Protein AF-X1SNV8-F1 (afdb_monomer_lite)

Radius of gyration: 23.09 Å; chains: 1; bounding box: 50×47×51 Å

Structure (mmCIF, N/CA/C/O backbone):
data_AF-X1SNV8-F1
#
_entry.id   AF-X1SNV8-F1
#
loop_
_atom_site.group_PDB
_atom_site.id
_atom_site.type_symbol
_atom_site.label_atom_id
_atom_site.label_alt_id
_atom_site.label_comp_id
_atom_site.label_asym_id
_atom_site.label_entity_id
_atom_site.label_seq_id
_atom_site.pdbx_PDB_ins_code
_atom_site.Cartn_x
_atom_site.Cartn_y
_atom_site.Cartn_z
_atom_site.occupancy
_atom_site.B_iso_or_equiv
_atom_site.auth_seq_id
_atom_site.auth_comp_id
_atom_site.auth_asym_id
_atom_site.auth_atom_id
_atom_site.pdbx_PDB_model_num
ATOM 1 N N . THR A 1 1 ? 17.019 1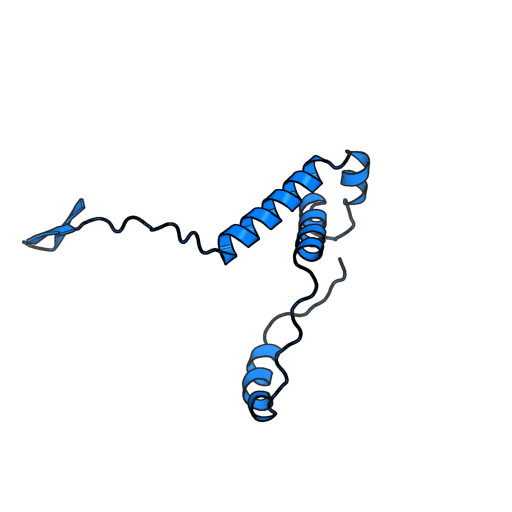6.147 -28.049 1.00 69.12 1 THR A N 1
ATOM 2 C CA . THR A 1 1 ?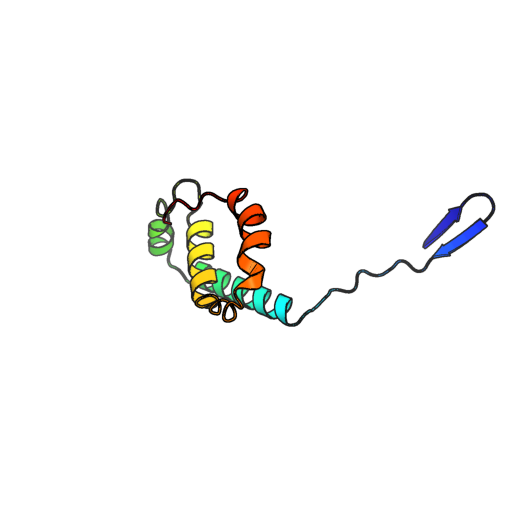 17.093 17.606 -27.820 1.00 69.12 1 THR A CA 1
ATOM 3 C C . THR A 1 1 ? 18.463 18.089 -28.194 1.00 69.12 1 THR A C 1
ATOM 5 O O . THR A 1 1 ? 19.438 17.396 -27.919 1.00 69.12 1 THR A O 1
ATOM 8 N N . PHE A 1 2 ? 18.535 19.250 -28.832 1.00 73.69 2 PHE A N 1
ATOM 9 C CA . PHE A 1 2 ? 19.805 19.869 -29.181 1.00 73.69 2 PHE A CA 1
ATOM 10 C C . PHE A 1 2 ? 20.383 20.547 -27.941 1.00 73.69 2 PHE A C 1
ATOM 12 O O . PHE A 1 2 ? 19.690 21.310 -27.272 1.00 73.69 2 PHE A O 1
ATOM 19 N N . GLN A 1 3 ? 21.623 20.214 -27.597 1.00 75.56 3 GLN A N 1
ATOM 20 C CA . GLN A 1 3 ? 22.382 20.905 -26.557 1.00 75.56 3 GLN A CA 1
ATOM 21 C C . GLN A 1 3 ? 23.566 21.595 -27.229 1.00 75.56 3 GLN A C 1
ATOM 23 O O . GLN A 1 3 ? 24.318 20.946 -27.959 1.00 75.56 3 GLN A O 1
ATOM 28 N N . LYS A 1 4 ? 23.739 22.897 -26.989 1.00 74.19 4 LYS A N 1
ATOM 29 C CA . LYS A 1 4 ? 24.966 23.597 -27.379 1.00 74.19 4 LYS A CA 1
ATOM 30 C C . LYS A 1 4 ? 26.029 23.385 -26.305 1.00 74.19 4 LYS A C 1
ATOM 32 O O . LYS A 1 4 ? 25.767 23.602 -25.124 1.00 74.19 4 LYS A O 1
ATOM 37 N N . ARG A 1 5 ? 27.217 22.939 -26.712 1.00 72.81 5 ARG A N 1
ATOM 38 C CA . ARG A 1 5 ? 28.422 22.878 -25.873 1.00 72.81 5 ARG A CA 1
ATOM 39 C C . ARG A 1 5 ? 29.537 23.609 -26.615 1.00 72.81 5 ARG A C 1
ATOM 41 O O . ARG A 1 5 ? 30.096 23.075 -27.569 1.00 72.81 5 ARG A O 1
ATOM 48 N N . GLY A 1 6 ? 29.816 24.847 -26.206 1.00 80.94 6 GLY A N 1
ATOM 49 C CA . GLY A 1 6 ? 30.729 25.733 -26.932 1.00 80.94 6 GLY A CA 1
ATOM 50 C C . GLY A 1 6 ? 30.250 25.986 -28.368 1.00 80.94 6 GLY A C 1
ATOM 51 O O . GLY A 1 6 ? 29.084 26.310 -28.587 1.00 80.94 6 GLY A O 1
ATOM 52 N N . GLN A 1 7 ? 31.142 25.791 -29.342 1.00 81.75 7 GLN A N 1
ATOM 53 C CA . GLN A 1 7 ? 30.865 25.936 -30.782 1.00 81.75 7 GLN A CA 1
ATOM 54 C C . GLN A 1 7 ? 30.098 24.740 -31.389 1.00 81.75 7 GLN A C 1
ATOM 56 O O . GLN A 1 7 ? 29.631 24.814 -32.522 1.00 81.75 7 GLN A O 1
ATOM 61 N N . LEU A 1 8 ? 29.932 23.632 -30.655 1.00 75.62 8 LEU A N 1
ATOM 62 C CA . LEU A 1 8 ? 29.312 22.411 -31.176 1.00 75.62 8 LEU A CA 1
ATOM 63 C C . LEU A 1 8 ? 27.837 22.313 -30.774 1.00 75.62 8 LEU A C 1
ATOM 65 O O . LEU A 1 8 ? 27.469 22.447 -29.602 1.00 75.62 8 LEU A O 1
ATOM 69 N N . THR A 1 9 ? 26.983 22.015 -31.755 1.00 82.31 9 THR A N 1
ATOM 70 C CA . THR A 1 9 ? 25.574 21.674 -31.521 1.00 82.31 9 THR A CA 1
ATOM 71 C C . THR A 1 9 ? 25.430 20.159 -31.546 1.00 82.31 9 THR A C 1
ATOM 73 O O . THR A 1 9 ? 25.514 19.538 -32.602 1.00 82.31 9 THR A O 1
ATOM 76 N N . ILE A 1 10 ? 25.226 19.551 -30.377 1.00 83.62 10 ILE A N 1
ATOM 77 C CA . ILE A 1 10 ? 25.144 18.096 -30.242 1.00 83.62 10 ILE A CA 1
ATOM 78 C C . ILE A 1 10 ? 23.671 17.690 -30.222 1.00 83.62 10 ILE A C 1
ATOM 80 O O . ILE A 1 10 ? 22.923 18.009 -29.289 1.00 83.62 10 ILE A O 1
ATOM 84 N N . ALA A 1 11 ? 23.255 16.948 -31.246 1.00 81.25 11 ALA A N 1
ATOM 85 C CA . ALA A 1 11 ? 21.964 16.279 -31.271 1.00 81.25 11 ALA A CA 1
ATOM 86 C C . ALA A 1 11 ? 22.019 15.051 -30.350 1.00 81.25 11 ALA A C 1
ATOM 88 O O . ALA A 1 11 ? 22.499 13.988 -30.735 1.00 81.25 11 ALA A O 1
ATOM 89 N N . ARG A 1 12 ? 21.548 15.182 -29.103 1.00 76.06 12 ARG A N 1
ATOM 90 C CA . ARG A 1 12 ? 21.424 14.038 -28.187 1.00 76.06 12 ARG A CA 1
ATOM 91 C C . ARG A 1 12 ? 20.013 13.464 -28.244 1.00 76.06 12 ARG A C 1
ATOM 93 O O . ARG A 1 12 ? 19.025 14.186 -28.046 1.00 76.06 12 ARG A O 1
ATOM 100 N N . LYS A 1 13 ? 19.910 12.149 -28.448 1.00 78.62 13 LYS A N 1
ATOM 101 C CA . LYS A 1 13 ? 18.679 11.408 -28.159 1.00 78.62 13 LYS A CA 1
ATOM 102 C C . LYS A 1 13 ? 18.473 11.468 -26.645 1.00 78.62 13 LYS A C 1
ATOM 104 O O . LYS A 1 13 ? 19.360 11.076 -25.892 1.00 78.62 13 LYS A O 1
ATOM 109 N N . LYS A 1 14 ? 17.345 12.029 -26.194 1.00 75.06 14 LYS A N 1
ATOM 110 C CA . LYS A 1 14 ? 16.999 12.000 -24.766 1.00 75.06 14 LYS A CA 1
ATOM 111 C C . LYS A 1 14 ? 16.927 10.525 -24.358 1.00 75.06 14 LYS A C 1
ATOM 113 O O . LYS A 1 14 ? 16.218 9.785 -25.046 1.00 75.06 14 LYS A O 1
ATOM 118 N N . PRO A 1 15 ? 17.640 10.079 -23.310 1.00 77.56 15 PRO A N 1
ATOM 119 C CA . PRO A 1 15 ? 17.375 8.764 -22.760 1.00 77.56 15 PRO A CA 1
ATOM 120 C C . PRO A 1 15 ? 15.932 8.798 -22.263 1.00 77.56 15 PRO A C 1
ATOM 122 O O . PRO A 1 15 ? 15.591 9.577 -21.377 1.00 77.56 15 PRO A O 1
ATOM 125 N N . ILE A 1 16 ? 15.066 8.028 -22.915 1.00 76.81 16 ILE A N 1
ATOM 126 C CA . ILE A 1 16 ? 13.722 7.785 -22.403 1.00 76.81 16 ILE A CA 1
ATOM 127 C C . ILE A 1 16 ? 13.947 6.918 -21.165 1.00 76.81 16 ILE A C 1
ATOM 129 O O . ILE A 1 16 ? 14.584 5.868 -21.313 1.00 76.81 16 ILE A O 1
ATOM 133 N N . PRO A 1 17 ? 13.506 7.338 -19.966 1.00 78.25 17 PRO A N 1
ATOM 134 C CA . PRO A 1 17 ? 13.541 6.470 -18.802 1.00 78.25 17 PRO A CA 1
ATOM 135 C C . PRO A 1 17 ? 12.794 5.189 -19.170 1.00 78.25 17 PRO A C 1
ATOM 137 O O . PRO A 1 17 ? 11.592 5.214 -19.427 1.00 78.25 17 PRO A O 1
ATOM 140 N N . LYS A 1 18 ? 13.522 4.080 -19.311 1.00 72.31 18 LYS A N 1
ATOM 141 C CA . LYS A 1 18 ? 12.881 2.780 -19.472 1.00 72.31 18 LYS A CA 1
ATOM 142 C C . LYS A 1 18 ? 12.252 2.480 -18.128 1.00 72.31 18 LYS A C 1
ATOM 144 O O . LYS A 1 18 ? 12.991 2.386 -17.155 1.00 72.31 18 LYS A O 1
ATOM 149 N N . ASP A 1 19 ? 10.931 2.343 -18.078 1.00 68.62 19 ASP A N 1
ATOM 150 C CA . ASP A 1 19 ? 10.279 1.765 -16.910 1.00 68.62 19 ASP A CA 1
ATOM 151 C C . ASP A 1 19 ? 10.915 0.394 -16.660 1.00 68.62 19 ASP A C 1
ATOM 153 O O . ASP A 1 19 ? 10.765 -0.506 -17.499 1.00 68.62 19 ASP A O 1
ATOM 157 N N . PRO A 1 20 ? 11.640 0.200 -15.546 1.00 65.75 20 PRO A N 1
ATOM 158 C CA . PRO A 1 20 ? 12.055 -1.126 -15.166 1.00 65.75 20 PRO A CA 1
ATOM 159 C C . PRO A 1 20 ? 10.779 -1.805 -14.672 1.00 65.75 20 PRO A C 1
ATOM 161 O O . PRO A 1 20 ? 10.370 -1.674 -13.528 1.00 65.75 20 PRO A O 1
ATOM 164 N N . LYS A 1 21 ? 10.065 -2.488 -15.561 1.00 73.12 21 LYS A N 1
ATOM 165 C CA . LYS A 1 21 ? 9.008 -3.422 -15.166 1.00 73.12 21 LYS A CA 1
ATOM 166 C C . LYS A 1 21 ? 9.677 -4.714 -14.715 1.00 73.12 21 LYS A C 1
ATOM 168 O O . LYS A 1 21 ? 9.457 -5.761 -15.318 1.00 73.12 21 LYS A O 1
ATOM 173 N N . SER A 1 22 ? 10.572 -4.630 -13.728 1.00 84.12 22 SER A N 1
ATOM 174 C CA . SER A 1 22 ? 11.178 -5.848 -13.211 1.00 84.12 22 SER A CA 1
ATOM 175 C C . SER A 1 22 ? 10.056 -6.712 -12.624 1.00 84.12 22 SER A C 1
ATOM 177 O O . SER A 1 22 ? 9.112 -6.173 -12.031 1.00 84.12 22 SER A O 1
ATOM 179 N N . PRO A 1 23 ? 10.111 -8.039 -12.798 1.00 85.12 23 PRO A N 1
ATOM 180 C CA . PRO A 1 23 ? 9.069 -8.923 -12.287 1.00 85.12 23 PRO A CA 1
ATOM 181 C C . PRO A 1 23 ? 8.875 -8.751 -10.772 1.00 85.12 23 PRO A C 1
ATOM 183 O O . PRO A 1 23 ? 7.742 -8.699 -10.304 1.00 85.12 23 PRO A O 1
ATOM 186 N N . ALA A 1 24 ? 9.961 -8.529 -10.021 1.00 82.44 24 ALA A N 1
ATOM 187 C CA . ALA A 1 24 ? 9.909 -8.247 -8.586 1.00 82.44 24 ALA A CA 1
ATOM 188 C C . ALA A 1 24 ? 9.151 -6.946 -8.255 1.00 82.44 24 ALA A C 1
ATOM 190 O O . ALA A 1 24 ? 8.332 -6.912 -7.339 1.00 82.44 24 ALA A O 1
ATOM 191 N N . GLN A 1 25 ? 9.371 -5.873 -9.021 1.00 84.81 25 GLN A N 1
ATOM 192 C CA . GLN A 1 25 ? 8.651 -4.610 -8.825 1.00 84.81 25 GLN A CA 1
ATOM 193 C C . GLN A 1 25 ? 7.165 -4.731 -9.176 1.00 84.81 25 GLN A C 1
ATOM 195 O O . GLN A 1 25 ? 6.334 -4.106 -8.518 1.00 84.81 25 GLN A O 1
ATOM 200 N N . LEU A 1 26 ? 6.817 -5.524 -10.194 1.00 88.56 26 LEU A N 1
ATOM 201 C CA . LEU A 1 26 ? 5.421 -5.803 -10.535 1.00 88.56 26 LEU A CA 1
ATOM 202 C C . LEU A 1 26 ? 4.720 -6.607 -9.436 1.00 88.56 26 LEU A C 1
ATOM 204 O O . LEU A 1 26 ? 3.616 -6.233 -9.049 1.00 88.56 26 LEU A O 1
ATOM 208 N N . ALA A 1 27 ? 5.376 -7.635 -8.893 1.00 87.69 27 ALA A N 1
ATOM 209 C CA . ALA A 1 27 ? 4.853 -8.411 -7.771 1.00 87.69 27 ALA A CA 1
ATOM 210 C C . ALA A 1 27 ? 4.593 -7.519 -6.546 1.00 87.69 27 ALA A C 1
ATOM 212 O O . ALA A 1 27 ? 3.489 -7.517 -6.006 1.00 87.69 27 ALA A O 1
ATOM 213 N N . GLN A 1 28 ? 5.552 -6.662 -6.177 1.00 86.81 28 GLN A N 1
ATOM 214 C CA . GLN A 1 28 ? 5.379 -5.731 -5.057 1.00 86.81 28 GLN A CA 1
ATOM 215 C C . GLN A 1 28 ? 4.224 -4.744 -5.283 1.00 86.81 28 GLN A C 1
ATOM 217 O O . GLN A 1 28 ? 3.474 -4.433 -4.356 1.00 86.81 28 GLN A O 1
ATOM 222 N N . ARG A 1 29 ? 4.063 -4.239 -6.514 1.00 90.50 29 ARG A N 1
ATOM 223 C CA . ARG A 1 29 ? 2.937 -3.360 -6.871 1.00 90.50 29 ARG A CA 1
ATOM 224 C C . ARG A 1 29 ? 1.600 -4.079 -6.752 1.00 90.50 29 ARG A C 1
ATOM 226 O O . ARG A 1 29 ? 0.637 -3.441 -6.341 1.00 90.50 29 ARG A O 1
ATOM 233 N N . GLN A 1 30 ? 1.539 -5.359 -7.116 1.00 91.38 30 GLN A N 1
ATOM 234 C CA . GLN A 1 30 ? 0.317 -6.144 -6.989 1.00 91.38 30 GLN A CA 1
ATOM 235 C C . GLN A 1 30 ? -0.062 -6.318 -5.518 1.00 91.38 30 GLN A C 1
ATOM 237 O O . GLN A 1 30 ? -1.162 -5.941 -5.143 1.00 91.38 30 GLN A O 1
ATOM 242 N N . ILE A 1 31 ? 0.891 -6.709 -4.669 1.00 91.31 31 ILE A N 1
ATOM 243 C CA . ILE A 1 31 ? 0.675 -6.846 -3.219 1.00 91.31 31 ILE A CA 1
ATOM 244 C C . ILE A 1 31 ? 0.163 -5.540 -2.600 1.00 91.31 31 ILE A C 1
ATOM 246 O O . ILE A 1 31 ? -0.755 -5.543 -1.783 1.00 91.31 31 ILE A O 1
ATOM 250 N N . TYR A 1 32 ? 0.741 -4.402 -2.997 1.00 92.12 32 TYR A N 1
ATOM 251 C CA . TYR A 1 32 ? 0.283 -3.104 -2.508 1.00 92.12 32 TYR A CA 1
ATOM 252 C C . TYR A 1 32 ? -1.155 -2.797 -2.943 1.00 92.12 32 TYR A C 1
ATOM 254 O O . TYR A 1 32 ? -1.932 -2.288 -2.141 1.00 92.12 32 TYR A O 1
ATOM 262 N N . ARG A 1 33 ? -1.517 -3.107 -4.196 1.00 94.75 33 ARG A N 1
ATOM 263 C CA . ARG A 1 33 ? -2.890 -2.937 -4.698 1.00 94.75 33 ARG A CA 1
ATOM 264 C C . ARG A 1 33 ? -3.868 -3.813 -3.931 1.00 94.75 33 ARG A C 1
ATOM 266 O O . ARG A 1 33 ? -4.852 -3.287 -3.433 1.00 94.75 33 ARG A O 1
ATOM 273 N N . ASP A 1 34 ? -3.540 -5.086 -3.744 1.00 93.62 34 ASP A N 1
ATOM 274 C CA . ASP A 1 34 ? -4.390 -6.032 -3.019 1.00 93.62 34 ASP A CA 1
ATOM 275 C C . ASP A 1 34 ? -4.627 -5.569 -1.567 1.00 93.62 34 ASP A C 1
ATOM 277 O O . ASP A 1 34 ? -5.737 -5.662 -1.042 1.00 93.62 34 ASP A O 1
ATOM 281 N N . ALA A 1 35 ? -3.606 -4.995 -0.920 1.00 93.12 35 ALA A N 1
ATOM 282 C CA . ALA A 1 35 ? -3.741 -4.402 0.410 1.00 93.12 35 ALA A CA 1
ATOM 283 C C . ALA A 1 35 ? -4.642 -3.151 0.418 1.00 93.12 35 ALA A C 1
ATOM 285 O O . ALA A 1 35 ? -5.449 -2.982 1.334 1.00 93.12 35 ALA A O 1
ATOM 286 N N . VAL A 1 36 ? -4.542 -2.286 -0.597 1.00 95.38 36 VAL A N 1
ATOM 287 C CA . VAL A 1 36 ? -5.424 -1.114 -0.745 1.00 95.38 36 VAL A CA 1
ATOM 288 C C . VAL A 1 36 ? -6.873 -1.547 -0.978 1.00 95.38 36 VAL A C 1
ATOM 290 O O . VAL A 1 36 ? -7.778 -1.019 -0.331 1.00 95.38 36 VAL A O 1
ATOM 293 N N . ASP A 1 37 ? -7.100 -2.537 -1.836 1.00 96.00 37 ASP A N 1
ATOM 294 C CA . ASP A 1 37 ? -8.436 -3.070 -2.111 1.00 96.00 37 ASP A CA 1
ATOM 295 C C . ASP A 1 37 ? -9.055 -3.675 -0.843 1.00 96.00 37 ASP A C 1
ATOM 297 O O . ASP A 1 37 ? -10.213 -3.398 -0.521 1.00 96.00 37 ASP A O 1
ATOM 301 N N . ALA A 1 38 ? -8.259 -4.398 -0.048 1.00 94.12 38 ALA A N 1
ATOM 302 C CA . ALA A 1 38 ? -8.683 -4.901 1.256 1.00 94.12 38 ALA A CA 1
ATOM 303 C C . ALA A 1 38 ? -9.063 -3.769 2.228 1.00 94.12 38 ALA A C 1
ATOM 305 O O . ALA A 1 38 ? -10.074 -3.874 2.920 1.00 94.12 38 ALA A O 1
ATOM 306 N N . TRP A 1 39 ? -8.313 -2.660 2.259 1.00 94.06 39 TRP A N 1
ATOM 307 C CA . TRP A 1 39 ? -8.685 -1.491 3.068 1.00 94.06 39 TRP A CA 1
ATOM 308 C C . TRP A 1 39 ? -10.015 -0.886 2.614 1.00 94.06 39 TRP A C 1
ATOM 310 O O . TRP A 1 39 ? -10.845 -0.498 3.439 1.00 94.06 39 TRP A O 1
ATOM 320 N N . HIS A 1 40 ? -10.246 -0.788 1.306 1.00 95.00 40 HIS A N 1
ATOM 321 C CA . HIS A 1 40 ? -11.504 -0.261 0.785 1.00 95.00 40 HIS A CA 1
ATOM 322 C C . HIS A 1 40 ? -12.692 -1.178 1.085 1.00 95.00 40 HIS A C 1
ATOM 324 O O . HIS A 1 40 ? -13.768 -0.652 1.370 1.00 95.00 40 HIS A O 1
ATOM 330 N N . ALA A 1 41 ? -12.478 -2.494 1.120 1.00 95.44 41 ALA A N 1
ATOM 331 C CA . ALA A 1 41 ? -13.489 -3.481 1.489 1.00 95.44 41 ALA A CA 1
ATOM 332 C C . ALA A 1 41 ? -13.896 -3.435 2.977 1.00 95.44 41 ALA A C 1
ATOM 334 O O . ALA A 1 41 ? -15.006 -3.848 3.304 1.00 95.44 41 ALA A O 1
ATOM 335 N N . LEU A 1 42 ? -13.045 -2.911 3.871 1.00 93.25 42 LEU A N 1
ATOM 336 C CA . LEU A 1 42 ? -13.381 -2.778 5.293 1.00 93.25 42 LEU A CA 1
ATOM 337 C C . LEU A 1 42 ? -14.537 -1.798 5.532 1.00 93.25 42 LEU A C 1
ATOM 339 O O . LEU A 1 42 ? -14.586 -0.688 4.974 1.00 93.25 42 LEU A O 1
ATOM 343 N N . SER A 1 43 ? -15.411 -2.171 6.461 1.00 94.69 43 SER A N 1
ATOM 344 C CA . SER A 1 43 ? -16.480 -1.318 6.971 1.00 94.69 43 SER A CA 1
ATOM 345 C C . SER A 1 43 ? -15.930 -0.132 7.783 1.00 94.69 43 SER A C 1
ATOM 347 O O . SER A 1 43 ? -14.799 -0.165 8.279 1.00 94.69 43 SER A O 1
ATOM 349 N N . PRO A 1 44 ? -16.718 0.944 7.967 1.00 92.62 44 PRO A N 1
ATOM 350 C CA . PRO A 1 44 ? -16.304 2.081 8.788 1.00 92.62 44 PRO A CA 1
ATOM 351 C C . PRO A 1 44 ? -15.971 1.699 10.239 1.00 92.62 44 PRO A C 1
ATOM 353 O O . PRO A 1 44 ? -15.034 2.249 10.808 1.00 92.62 44 PRO A O 1
ATOM 356 N N . ALA A 1 45 ? -16.698 0.735 10.817 1.00 91.25 45 ALA A N 1
ATOM 357 C CA . ALA A 1 45 ? -16.460 0.255 12.178 1.00 91.25 45 ALA A CA 1
ATOM 358 C C . ALA A 1 45 ? -15.104 -0.456 12.308 1.00 91.25 45 ALA A C 1
ATOM 360 O O . ALA A 1 45 ? -14.350 -0.188 13.241 1.00 91.25 45 ALA A O 1
ATOM 361 N N . GLU A 1 46 ? -14.750 -1.305 11.340 1.00 90.62 46 GLU A N 1
ATOM 362 C CA . GLU A 1 46 ? -13.445 -1.975 11.323 1.00 90.62 46 GLU A CA 1
ATOM 363 C C . GLU A 1 46 ? -12.308 -0.974 11.123 1.00 90.62 46 GLU A C 1
ATOM 365 O O . GLU A 1 46 ? -11.279 -1.069 11.784 1.00 90.62 46 GLU A O 1
ATOM 370 N N . LYS A 1 47 ? -12.498 0.034 10.264 1.00 91.75 47 LYS A N 1
ATOM 371 C CA . LYS A 1 47 ? -11.516 1.114 10.074 1.00 91.75 47 LYS A CA 1
ATOM 372 C C . LYS A 1 47 ? -11.274 1.909 11.356 1.00 91.75 47 LYS A C 1
ATOM 374 O O . LYS A 1 47 ? -10.140 2.317 11.604 1.00 91.75 47 LYS A O 1
ATOM 379 N N . GLU A 1 48 ? -12.308 2.112 12.168 1.00 91.06 48 GLU A N 1
ATOM 380 C CA . GLU A 1 48 ? -12.185 2.786 13.461 1.00 91.06 48 GLU A CA 1
ATOM 381 C C . GLU A 1 48 ? -11.455 1.915 14.491 1.00 91.06 48 GLU A C 1
ATOM 383 O O . GLU A 1 48 ? -10.649 2.440 15.252 1.00 91.06 48 GLU A O 1
ATOM 388 N N . ALA A 1 49 ? -11.625 0.588 14.451 1.00 90.44 49 ALA A N 1
ATOM 389 C CA . ALA A 1 49 ? -10.860 -0.337 15.294 1.00 90.44 49 ALA A CA 1
ATOM 390 C C . ALA A 1 49 ? -9.342 -0.260 15.045 1.00 90.44 49 ALA A C 1
ATOM 392 O O . ALA A 1 49 ? -8.552 -0.550 15.940 1.00 90.44 49 ALA A O 1
ATOM 393 N N . TRP A 1 50 ? -8.926 0.177 13.853 1.00 88.88 50 TRP A N 1
ATOM 394 C CA . TRP A 1 50 ? -7.519 0.431 13.538 1.00 88.88 50 TRP A CA 1
ATOM 395 C C . TRP A 1 50 ? -6.996 1.774 14.069 1.00 88.88 50 TRP A C 1
ATOM 397 O O . TRP A 1 50 ? -5.782 2.005 14.047 1.00 88.88 50 TRP A O 1
ATOM 407 N N . ARG A 1 51 ? -7.854 2.679 14.565 1.00 88.88 51 ARG A N 1
ATOM 408 C CA . ARG A 1 51 ? -7.375 3.897 15.234 1.00 88.88 51 ARG A CA 1
ATOM 409 C C . ARG A 1 51 ? -6.772 3.553 16.587 1.00 88.88 51 ARG A C 1
ATOM 411 O O . ARG A 1 51 ? -7.362 2.845 17.389 1.00 88.88 51 ARG A O 1
ATOM 418 N N . GLY A 1 52 ? -5.589 4.100 16.855 1.00 81.44 52 GLY A N 1
ATOM 419 C CA . GLY A 1 52 ? -4.909 3.910 18.136 1.00 81.44 52 GLY A CA 1
ATOM 420 C C . GLY A 1 52 ? -4.197 2.565 18.290 1.00 81.44 52 GLY A C 1
ATOM 421 O O . GLY A 1 52 ? -3.499 2.396 19.282 1.00 81.44 52 GLY A O 1
ATOM 422 N N . VAL A 1 53 ? -4.287 1.657 17.304 1.00 85.50 53 VAL A N 1
ATOM 423 C CA . VAL A 1 53 ? -3.506 0.404 17.289 1.00 85.50 53 VAL A CA 1
ATOM 424 C C . VAL A 1 53 ? -2.014 0.698 17.334 1.00 85.50 53 VAL A C 1
ATOM 426 O O . VAL A 1 53 ? -1.296 0.040 18.073 1.00 85.50 53 VAL A O 1
ATOM 429 N N . CYS A 1 54 ? -1.562 1.707 16.580 1.00 80.31 54 CYS A N 1
ATOM 430 C CA . CYS A 1 54 ? -0.189 2.184 16.635 1.00 80.31 54 CYS A CA 1
ATOM 431 C C . CYS A 1 54 ? -0.127 3.669 16.987 1.00 80.31 54 CYS A C 1
ATOM 433 O O . CYS A 1 54 ? -0.685 4.485 16.244 1.00 80.31 54 CYS A O 1
ATOM 435 N N . PRO A 1 55 ? 0.581 4.059 18.065 1.00 83.81 55 PRO A N 1
ATOM 436 C CA . PRO A 1 55 ? 0.800 5.465 18.352 1.00 83.81 55 PRO A CA 1
ATOM 437 C C . PRO A 1 55 ? 1.616 6.096 17.217 1.00 83.81 55 PRO A C 1
ATOM 439 O O . PRO A 1 55 ? 2.588 5.521 16.728 1.00 83.81 55 PRO A O 1
ATOM 442 N N . GLY A 1 56 ? 1.197 7.280 16.772 1.00 84.75 56 GLY A N 1
ATOM 443 C CA . GLY A 1 56 ? 1.896 8.050 15.738 1.00 84.75 56 GLY A CA 1
ATOM 444 C C . GLY A 1 56 ? 1.619 7.638 14.287 1.00 84.75 56 GLY A C 1
ATOM 445 O O . GLY A 1 56 ? 2.103 8.314 13.382 1.00 84.75 56 GLY A O 1
ATOM 446 N N . LEU A 1 57 ? 0.822 6.593 14.040 1.00 86.75 57 LEU A N 1
ATOM 447 C CA . LEU A 1 57 ? 0.375 6.221 12.695 1.00 86.75 57 LEU A CA 1
ATOM 448 C C . LEU A 1 57 ? -1.134 6.408 12.547 1.00 86.75 57 LEU A C 1
ATOM 450 O O . LEU A 1 57 ? -1.913 6.239 13.484 1.00 86.75 57 LEU A O 1
ATOM 454 N N . THR A 1 58 ? -1.558 6.737 11.331 1.00 91.62 58 THR A N 1
ATOM 455 C CA . THR A 1 58 ? -2.980 6.709 10.969 1.00 91.62 58 THR A CA 1
ATOM 456 C C . THR A 1 58 ? -3.479 5.263 10.887 1.00 91.62 58 THR A C 1
ATOM 458 O O . THR A 1 58 ? -2.704 4.352 10.587 1.00 91.62 58 THR A O 1
ATOM 461 N N . ALA A 1 59 ? -4.784 5.046 11.080 1.00 91.00 59 ALA A N 1
ATOM 462 C CA . ALA A 1 59 ? -5.407 3.722 10.963 1.00 91.00 59 ALA A CA 1
ATOM 463 C C . ALA A 1 59 ? -5.089 3.029 9.625 1.00 91.00 59 ALA A C 1
ATOM 465 O O . ALA A 1 59 ? -4.762 1.846 9.594 1.00 91.00 59 ALA A O 1
ATOM 466 N N . TYR A 1 60 ? -5.091 3.796 8.529 1.00 91.56 60 TYR A N 1
ATOM 467 C CA . TYR A 1 60 ? -4.696 3.309 7.207 1.00 91.56 60 TYR A CA 1
ATOM 468 C C . TYR A 1 60 ? -3.250 2.802 7.188 1.00 91.56 60 TYR A C 1
ATOM 470 O O . TYR A 1 60 ? -2.984 1.710 6.701 1.00 91.56 60 TYR A O 1
ATOM 478 N N . GLN A 1 61 ? -2.303 3.567 7.735 1.00 91.06 61 GLN A N 1
ATOM 479 C CA . GLN A 1 61 ? -0.891 3.174 7.750 1.00 91.06 61 GLN A CA 1
ATOM 480 C C . GLN A 1 61 ? -0.653 1.921 8.597 1.00 91.06 61 GLN A C 1
ATOM 482 O O . GLN A 1 61 ? 0.114 1.051 8.182 1.00 91.06 61 GLN A O 1
ATOM 487 N N . ALA A 1 62 ? -1.324 1.814 9.747 1.00 91.00 62 ALA A N 1
ATOM 488 C CA . ALA A 1 62 ? -1.267 0.627 10.596 1.00 91.00 62 ALA A CA 1
ATOM 489 C C . ALA A 1 62 ? -1.804 -0.607 9.851 1.00 91.00 62 ALA A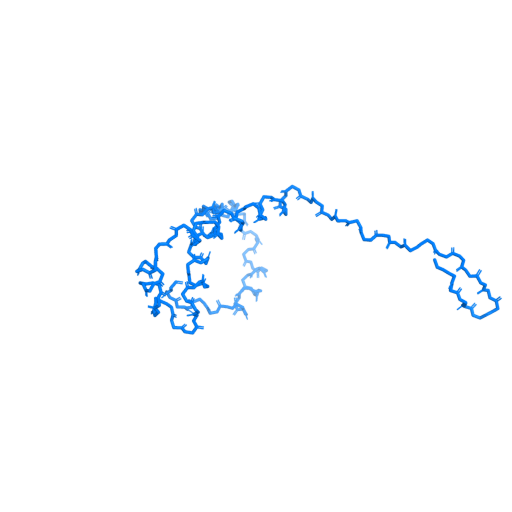 C 1
ATOM 491 O O . ALA A 1 62 ? -1.105 -1.617 9.748 1.00 91.00 62 ALA A O 1
ATOM 492 N N . PHE A 1 63 ? -2.983 -0.488 9.234 1.00 93.56 63 PHE A N 1
ATOM 493 C CA . PHE A 1 63 ? -3.579 -1.562 8.443 1.00 93.56 63 PHE A CA 1
ATOM 494 C C . PHE A 1 63 ? -2.704 -1.972 7.254 1.00 93.56 63 PHE A C 1
ATOM 496 O O . PHE A 1 63 ? -2.441 -3.155 7.057 1.00 93.56 63 PHE A O 1
ATOM 503 N N . MET A 1 64 ? -2.207 -1.010 6.474 1.00 92.81 64 MET A N 1
ATOM 504 C CA . MET A 1 64 ? -1.367 -1.296 5.309 1.00 92.81 64 MET A CA 1
ATOM 505 C C . MET A 1 64 ? -0.092 -2.036 5.707 1.00 92.81 64 MET A C 1
ATOM 507 O O . MET A 1 64 ? 0.310 -2.979 5.029 1.00 92.81 64 MET A O 1
ATOM 511 N N . ARG A 1 65 ? 0.540 -1.652 6.820 1.00 88.56 65 ARG A N 1
ATOM 512 C CA . ARG A 1 65 ? 1.740 -2.325 7.329 1.00 88.56 65 ARG A CA 1
ATOM 513 C C . ARG A 1 65 ? 1.447 -3.768 7.738 1.00 88.56 65 ARG A C 1
ATOM 515 O O . ARG A 1 65 ? 2.223 -4.657 7.388 1.00 88.56 65 ARG A O 1
ATOM 522 N N . PHE A 1 66 ? 0.331 -3.990 8.432 1.00 90.75 66 PHE A N 1
ATOM 523 C CA . PHE A 1 66 ? -0.145 -5.322 8.793 1.00 90.75 66 PHE A CA 1
ATOM 524 C C . PHE A 1 66 ? -0.418 -6.168 7.541 1.00 90.75 66 PHE A C 1
ATOM 526 O O . PHE A 1 66 ? 0.158 -7.245 7.385 1.00 90.75 66 PHE A O 1
ATOM 533 N N . LYS A 1 67 ? -1.216 -5.648 6.602 1.00 92.50 67 LYS A N 1
ATOM 534 C CA . LYS A 1 67 ? -1.687 -6.415 5.446 1.00 92.50 67 LYS A CA 1
ATOM 535 C C . LYS A 1 67 ? -0.582 -6.732 4.445 1.00 92.50 67 LYS A C 1
ATOM 537 O O . LYS A 1 67 ? -0.517 -7.844 3.935 1.00 92.50 67 LYS A O 1
ATOM 542 N N . ILE A 1 68 ? 0.335 -5.793 4.206 1.00 90.88 68 ILE A N 1
ATOM 543 C CA . ILE A 1 68 ? 1.514 -6.039 3.367 1.00 90.88 68 ILE A CA 1
ATOM 544 C C . ILE A 1 68 ? 2.375 -7.147 3.989 1.00 90.88 68 ILE A C 1
ATOM 546 O O . ILE A 1 68 ? 2.799 -8.055 3.283 1.00 90.88 68 ILE A O 1
ATOM 550 N N . ARG A 1 69 ? 2.603 -7.128 5.309 1.00 88.25 69 ARG A N 1
ATOM 551 C CA . ARG A 1 69 ? 3.383 -8.180 5.979 1.00 88.25 69 ARG A CA 1
ATOM 552 C C . ARG A 1 69 ? 2.710 -9.551 5.893 1.00 88.25 69 ARG A C 1
ATOM 554 O O . ARG A 1 69 ? 3.400 -10.539 5.674 1.00 88.25 69 ARG A O 1
ATOM 561 N N . GLU A 1 70 ? 1.390 -9.598 6.046 1.00 88.19 70 GLU A N 1
ATOM 562 C CA . GLU A 1 70 ? 0.597 -10.823 5.896 1.00 88.19 70 GLU A CA 1
ATOM 563 C C . GLU A 1 70 ? 0.737 -11.417 4.483 1.00 88.19 70 GLU A C 1
ATOM 565 O O . GLU A 1 70 ? 0.975 -12.613 4.341 1.00 88.19 70 GLU A O 1
ATOM 570 N N . LEU A 1 71 ? 0.665 -10.579 3.442 1.00 86.31 71 LEU A N 1
ATOM 571 C CA . LEU A 1 71 ? 0.744 -11.006 2.039 1.00 86.31 71 LEU A CA 1
ATOM 572 C C . LEU A 1 71 ? 2.159 -11.403 1.582 1.00 86.31 71 LEU A C 1
ATOM 574 O O . LEU A 1 71 ? 2.292 -12.212 0.666 1.00 86.31 71 LEU A O 1
ATOM 578 N N . LEU A 1 72 ? 3.215 -10.844 2.186 1.00 80.94 72 LEU A N 1
ATOM 579 C CA . LEU A 1 72 ? 4.607 -11.179 1.849 1.00 80.94 72 LEU A CA 1
ATOM 580 C C . LEU A 1 72 ? 5.109 -12.484 2.493 1.00 80.94 72 LEU A C 1
ATOM 582 O O . LEU A 1 72 ? 6.126 -13.014 2.046 1.00 80.94 72 LEU A O 1
ATOM 586 N N . GLY A 1 73 ? 4.415 -13.012 3.506 1.00 71.44 73 GLY A N 1
ATOM 587 C CA . GLY A 1 73 ? 4.862 -14.187 4.258 1.00 71.44 73 GLY A CA 1
ATOM 588 C C . GLY A 1 73 ? 6.100 -13.922 5.137 1.00 71.44 73 GLY A C 1
ATOM 589 O O . GLY A 1 73 ? 6.635 -12.808 5.165 1.00 71.44 73 GLY A O 1
ATOM 590 N N . P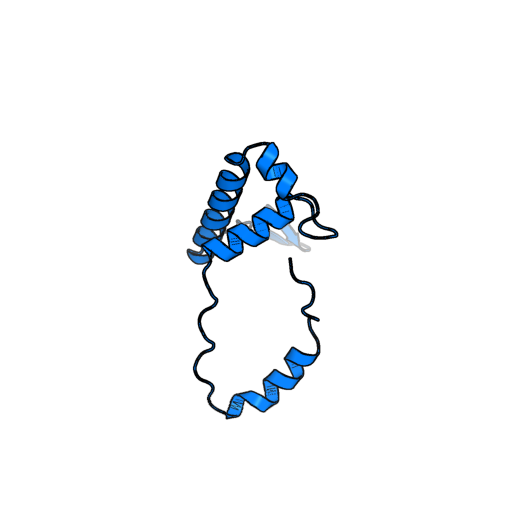RO A 1 74 ? 6.554 -14.919 5.923 1.00 68.56 74 PRO A N 1
ATOM 591 C CA . PRO A 1 74 ? 7.780 -14.791 6.706 1.00 68.56 74 PRO A CA 1
ATOM 592 C C . PRO A 1 74 ? 8.984 -14.598 5.770 1.00 68.56 74 PRO A C 1
ATOM 594 O O . PRO A 1 74 ? 9.018 -15.200 4.694 1.00 68.56 74 PRO A O 1
ATOM 597 N N . PRO A 1 75 ? 9.983 -13.778 6.154 1.00 65.38 75 PRO A N 1
ATOM 598 C CA . PRO A 1 75 ? 11.203 -13.672 5.367 1.00 65.38 75 PRO A CA 1
ATOM 599 C C . PRO A 1 75 ? 11.831 -15.067 5.219 1.00 65.38 75 PRO A C 1
ATOM 601 O O . PRO A 1 75 ? 11.750 -15.860 6.166 1.00 65.38 75 PRO A O 1
ATOM 604 N N . PRO A 1 76 ? 12.444 -15.388 4.064 1.00 64.75 76 PRO A N 1
ATOM 605 C CA . PRO A 1 76 ? 13.184 -16.635 3.934 1.00 64.75 76 PRO A CA 1
ATOM 606 C C . PRO A 1 76 ? 14.227 -16.714 5.061 1.00 64.75 76 PRO A C 1
ATOM 608 O O . PRO A 1 76 ? 14.799 -15.675 5.418 1.00 64.75 76 PRO A O 1
ATOM 611 N N . PRO A 1 77 ? 14.458 -17.906 5.646 1.00 68.00 77 PRO A N 1
ATOM 612 C CA . PRO A 1 77 ? 15.521 -18.067 6.625 1.00 68.00 77 PRO A CA 1
ATOM 613 C C . PRO A 1 77 ? 16.836 -17.576 6.003 1.00 68.00 77 PRO A C 1
ATOM 615 O O . PRO A 1 77 ? 17.040 -17.762 4.796 1.00 68.00 77 PRO A O 1
ATOM 618 N N . PRO A 1 78 ? 17.702 -16.905 6.782 1.00 72.81 78 PRO A N 1
ATOM 619 C CA . PRO A 1 78 ? 19.015 -16.524 6.287 1.00 72.81 78 PRO A CA 1
ATOM 620 C C . PRO A 1 78 ? 19.711 -17.772 5.716 1.00 72.81 78 PRO A C 1
ATOM 622 O O . PRO A 1 78 ? 19.544 -18.856 6.285 1.00 72.81 78 PRO A O 1
ATOM 625 N N . PRO A 1 79 ? 20.429 -17.655 4.582 1.00 69.38 79 PRO A N 1
ATOM 626 C CA . PRO A 1 79 ? 21.203 -18.772 4.049 1.00 69.38 79 PRO A CA 1
ATOM 627 C C . PRO A 1 79 ? 22.106 -19.311 5.164 1.00 69.38 79 PRO A C 1
ATOM 629 O O . PRO A 1 79 ? 22.664 -18.515 5.919 1.00 69.38 79 PRO A O 1
ATOM 632 N N . GLU A 1 80 ? 22.189 -20.638 5.306 1.00 56.22 80 GLU A N 1
ATOM 633 C CA . GLU A 1 80 ? 23.008 -21.287 6.335 1.00 56.22 80 GLU A CA 1
ATOM 634 C C . GLU A 1 80 ? 24.396 -20.635 6.409 1.00 56.22 80 GLU A C 1
ATOM 636 O O . GLU A 1 80 ? 25.101 -20.500 5.409 1.00 56.22 80 GLU A O 1
ATOM 641 N N . TYR A 1 81 ? 24.736 -20.160 7.605 1.00 44.47 81 TYR A N 1
ATOM 642 C CA . TYR A 1 81 ? 25.915 -19.353 7.877 1.00 44.47 81 TYR A CA 1
ATOM 643 C C . TYR A 1 81 ? 27.188 -20.198 7.751 1.00 44.47 81 TYR A C 1
ATOM 645 O O . TYR A 1 81 ? 27.416 -21.093 8.562 1.00 44.47 81 TYR A O 1
ATOM 653 N N . THR A 1 82 ? 28.065 -19.880 6.799 1.00 53.12 82 THR A N 1
ATOM 654 C CA . THR A 1 82 ? 29.479 -20.272 6.882 1.00 53.12 82 THR A CA 1
ATOM 655 C C . THR A 1 82 ? 30.182 -19.283 7.816 1.00 53.12 82 THR A C 1
ATOM 657 O O . THR A 1 82 ? 30.136 -18.073 7.597 1.00 53.12 82 THR A O 1
ATOM 660 N N . GLU A 1 83 ? 30.805 -19.790 8.881 1.00 54.66 83 GLU A N 1
ATOM 661 C CA . GLU A 1 83 ? 31.270 -19.054 10.076 1.00 54.66 83 GLU A CA 1
ATOM 662 C C . GLU A 1 83 ? 32.189 -17.838 9.804 1.00 54.66 83 GLU A C 1
ATOM 664 O O . GLU A 1 83 ? 32.315 -16.943 10.646 1.00 54.66 83 GLU A O 1
ATOM 669 N N . GLU A 1 84 ? 32.777 -17.738 8.611 1.00 55.41 84 GLU A N 1
ATOM 670 C CA . GLU A 1 84 ? 33.740 -16.700 8.224 1.00 55.41 84 GLU A CA 1
ATOM 671 C C . GLU A 1 84 ? 33.132 -15.300 7.985 1.00 55.41 84 GLU A C 1
ATOM 673 O O . GLU A 1 84 ? 33.858 -14.306 7.977 1.00 55.41 84 GLU A O 1
ATOM 678 N N . GLN A 1 85 ? 31.808 -15.167 7.837 1.00 46.88 85 GLN A N 1
ATOM 679 C CA . GLN A 1 85 ? 31.152 -13.861 7.610 1.00 46.88 85 GLN A CA 1
ATOM 680 C C . GLN A 1 85 ? 30.872 -13.062 8.897 1.00 46.88 85 GLN A C 1
ATOM 682 O O . GLN A 1 85 ? 30.593 -11.860 8.850 1.00 46.88 85 GLN A O 1
ATOM 687 N N . THR A 1 86 ? 30.993 -13.700 10.062 1.00 49.16 86 THR A N 1
ATOM 688 C CA . THR A 1 86 ? 30.524 -13.171 11.353 1.00 49.16 86 THR A CA 1
ATOM 689 C C . THR A 1 86 ? 31.247 -11.892 11.790 1.00 49.16 86 THR A C 1
ATOM 691 O O . THR A 1 86 ? 30.667 -11.042 12.464 1.00 49.16 86 THR A O 1
ATOM 694 N N . GLN A 1 87 ? 32.507 -11.705 11.392 1.00 46.75 87 GLN A N 1
ATOM 695 C CA . GLN A 1 87 ? 33.339 -10.632 11.942 1.00 46.75 87 GLN A CA 1
ATOM 696 C C . GLN A 1 87 ? 33.219 -9.303 11.178 1.00 46.75 87 GLN A C 1
ATOM 698 O O . GLN A 1 87 ? 33.431 -8.240 11.761 1.00 46.75 87 GLN A O 1
ATOM 703 N N . HIS A 1 88 ?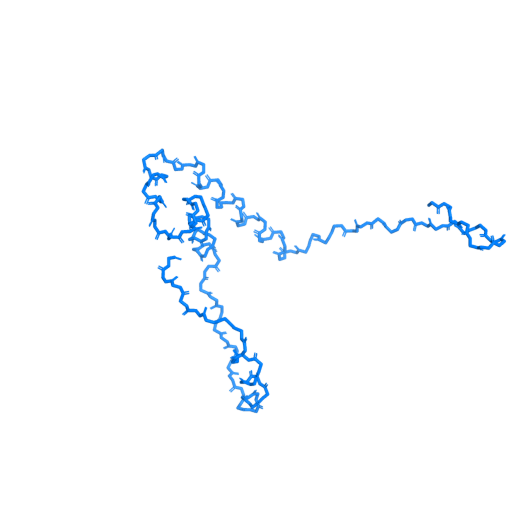 32.831 -9.341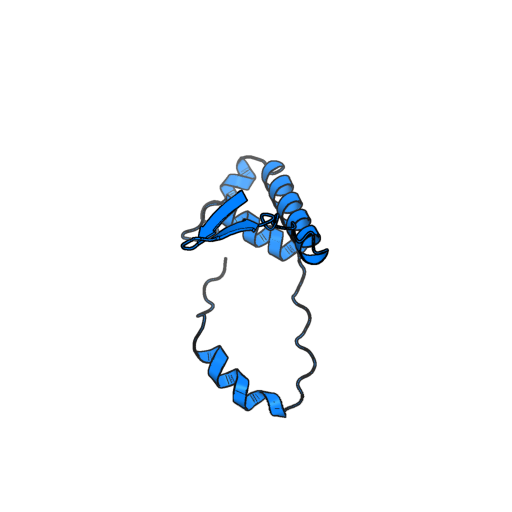 9.899 1.00 47.72 88 HIS A N 1
ATOM 704 C CA . HIS A 1 88 ? 32.684 -8.140 9.071 1.00 47.72 88 HIS A CA 1
ATOM 705 C C . HIS A 1 88 ? 31.274 -7.532 9.179 1.00 47.72 88 HIS A C 1
ATOM 707 O O . HIS A 1 88 ? 31.129 -6.308 9.216 1.00 47.72 88 HIS A O 1
ATOM 713 N N . ASP A 1 89 ? 30.234 -8.363 9.293 1.00 46.66 89 ASP A N 1
ATOM 714 C CA . ASP A 1 89 ? 28.843 -7.888 9.318 1.00 46.66 89 ASP A CA 1
ATOM 715 C C . ASP A 1 89 ? 28.379 -7.398 10.695 1.00 46.66 89 ASP A C 1
ATOM 717 O O . ASP A 1 89 ? 27.571 -6.469 10.780 1.00 46.66 89 ASP A O 1
ATOM 721 N N . PHE A 1 90 ? 28.927 -7.926 11.794 1.00 44.72 90 PHE A N 1
ATOM 722 C CA . PHE A 1 90 ? 28.534 -7.490 13.141 1.00 44.72 90 PHE A CA 1
ATOM 723 C C . PHE A 1 90 ? 28.868 -6.006 13.401 1.00 44.72 90 PHE A C 1
ATOM 725 O O . PHE A 1 90 ? 28.137 -5.308 14.103 1.00 44.72 90 PHE A O 1
ATOM 732 N N . SER A 1 91 ? 29.925 -5.496 12.758 1.00 50.78 91 SER A N 1
ATOM 733 C CA . SER A 1 91 ? 30.319 -4.081 12.796 1.00 50.78 91 SER A CA 1
ATOM 734 C C . SER A 1 91 ? 29.332 -3.164 12.049 1.00 50.78 91 SER A C 1
ATOM 736 O O . SER A 1 91 ? 29.073 -2.046 12.494 1.00 50.78 91 SER A O 1
ATOM 738 N N . MET A 1 92 ? 28.712 -3.635 10.956 1.00 46.69 92 MET A N 1
ATOM 739 C CA . MET A 1 92 ? 27.745 -2.838 10.182 1.00 46.69 92 MET A CA 1
ATOM 740 C C . MET A 1 92 ? 26.337 -2.811 10.792 1.00 46.69 92 MET A C 1
ATOM 742 O O . MET A 1 92 ? 25.634 -1.809 10.651 1.00 46.69 92 MET A O 1
ATOM 746 N N . TYR A 1 93 ? 25.908 -3.877 11.474 1.00 50.62 93 TYR A N 1
ATOM 747 C CA . TYR A 1 93 ? 24.527 -3.992 11.969 1.00 50.62 93 TYR A CA 1
ATOM 748 C C . TYR A 1 93 ? 24.279 -3.373 13.351 1.00 50.62 93 TYR A C 1
ATOM 750 O O . TYR A 1 93 ? 23.134 -3.053 13.671 1.00 50.62 93 TYR A O 1
ATOM 758 N N . LEU A 1 94 ? 25.316 -3.119 14.155 1.00 48.72 94 LEU A N 1
ATOM 759 C CA . LEU A 1 94 ? 25.158 -2.470 15.466 1.00 48.72 94 LEU A CA 1
ATOM 760 C C . LEU A 1 94 ? 24.872 -0.957 15.388 1.00 48.72 94 LEU A C 1
ATOM 762 O O . LEU A 1 94 ? 24.545 -0.341 16.401 1.00 48.72 94 LEU A O 1
ATOM 766 N N . GLY A 1 95 ? 24.958 -0.352 14.197 1.00 44.06 95 GLY A N 1
ATOM 767 C CA . GLY A 1 95 ? 24.733 1.081 13.986 1.00 44.06 95 GLY A CA 1
ATOM 768 C C . GLY A 1 95 ? 23.334 1.482 13.507 1.00 44.06 95 GLY A C 1
ATOM 769 O O . GLY A 1 95 ? 23.041 2.677 13.469 1.00 44.06 95 GLY A O 1
ATOM 770 N N . GLN A 1 96 ? 22.455 0.547 13.123 1.00 50.34 96 GLN A N 1
ATOM 771 C CA . GLN A 1 96 ? 21.167 0.907 12.521 1.00 50.34 96 GLN A CA 1
ATOM 772 C C . GLN A 1 96 ? 19.989 0.052 12.994 1.00 50.34 96 GLN A C 1
ATOM 774 O O . GLN A 1 96 ? 19.788 -1.080 12.567 1.00 50.34 96 GLN A O 1
ATOM 779 N N . ARG A 1 97 ? 19.115 0.752 13.728 1.00 41.44 97 ARG A N 1
ATOM 780 C CA . ARG A 1 97 ? 17.705 0.463 14.030 1.00 41.44 97 ARG A CA 1
ATOM 781 C C . ARG A 1 97 ? 17.462 -0.420 15.248 1.00 41.44 97 ARG A C 1
ATOM 783 O O . ARG A 1 97 ? 17.176 -1.606 15.170 1.00 41.44 97 ARG A O 1
ATOM 790 N N . HIS A 1 98 ? 17.443 0.279 16.379 1.00 37.81 98 HIS A N 1
ATOM 791 C CA . HIS A 1 98 ? 16.454 0.120 17.440 1.00 37.81 98 HIS A CA 1
ATOM 792 C C . HIS A 1 98 ? 15.126 -0.440 16.871 1.00 37.81 98 HIS A C 1
ATOM 794 O O . HIS A 1 98 ? 14.357 0.289 16.246 1.00 37.81 98 HIS A O 1
ATOM 800 N N . PHE A 1 99 ? 14.884 -1.741 17.043 1.00 51.88 99 PHE A N 1
ATOM 801 C CA . PHE A 1 99 ? 13.554 -2.338 16.929 1.00 51.88 99 PHE A CA 1
ATOM 802 C C . PHE A 1 99 ? 12.933 -2.374 18.327 1.00 51.88 99 PHE A C 1
ATOM 804 O O . PHE A 1 99 ? 13.075 -3.345 19.064 1.00 51.88 99 PHE A O 1
ATOM 811 N N . PRO A 1 100 ? 12.282 -1.278 18.713 1.00 48.28 100 PRO A N 1
ATOM 812 C CA . PRO A 1 100 ? 10.965 -1.349 19.324 1.00 48.28 100 PRO A CA 1
ATOM 813 C C . PRO A 1 100 ? 10.070 -0.331 18.586 1.00 48.28 100 PRO A C 1
ATOM 815 O O . PRO A 1 100 ? 10.529 0.686 18.084 1.00 48.28 100 PRO A O 1
ATOM 818 N N . ILE A 1 101 ? 8.779 -0.529 18.377 1.00 40.47 101 ILE A N 1
ATOM 819 C CA . ILE A 1 101 ? 7.751 -0.950 19.315 1.00 40.47 101 ILE A CA 1
ATOM 820 C C . ILE A 1 101 ? 6.729 -1.776 18.527 1.00 40.47 101 ILE A C 1
ATOM 822 O O . ILE A 1 101 ? 6.470 -1.531 17.346 1.00 40.47 101 ILE A O 1
ATOM 826 N N . VAL A 1 102 ? 6.201 -2.780 19.215 1.00 55.25 102 VAL A N 1
ATOM 827 C CA . VAL A 1 102 ? 5.080 -3.635 18.833 1.00 55.25 102 VAL A CA 1
ATOM 828 C C . VAL A 1 102 ? 3.894 -2.781 18.403 1.00 55.25 102 VAL A C 1
ATOM 830 O O . VAL A 1 102 ? 3.222 -2.265 19.287 1.00 55.25 102 VAL A O 1
ATOM 833 N N . CYS A 1 103 ? 3.669 -2.673 17.087 1.00 45.28 103 CYS A N 1
ATOM 834 C CA . CYS A 1 103 ? 2.386 -2.486 16.396 1.00 45.28 103 CYS A CA 1
ATOM 835 C C . CYS A 1 103 ? 2.510 -2.976 14.943 1.00 45.28 103 CYS A C 1
ATOM 837 O O . CYS A 1 103 ? 3.442 -2.514 14.227 1.00 45.28 103 CYS A O 1
#

Organism: NCBI:txid412755

Foldseek 3Di:
DWDDDDPDTDDDDPPDPDPCVPVVVVVLVVQLVVLVVVVVPDDPVVLVVLPPQDPPDHSSVSSSVVSSDVVVDDDDDDDPDDPVVVPVVVVVPVPDDDDDDDD

Sequence (103 aa):
TFQKRGQLTIARKKPIPKDPKSPAQLAQRQIYRDAVDAWHALSPAEKEAWRGVCPGLTAYQAFMRFKIRELLGPPPPPPEYTEEQTQHDFSMYLGQRHFPIVC

Secondary structure (DSSP, 8-state):
-EEEETTEEEEPPP--------HHHHHHHHHHHHHHHHHHHS-HHHHHHTTTSSTTS-HHHHHHHHHHHHHH-SPPPPP---GGGHHHHHHHHTTS-------

pLDDT: mean 75.85, std 17.21, range [37.81, 96.0]